Protein AF-A0A3A9ESZ4-F1 (afdb_monomer)

Solvent-accessible surface area (backbone atoms only — not comparable to full-atom values): 6477 Å² total; per-residue (Å²): 136,85,76,96,76,78,97,80,81,89,74,96,62,87,78,72,54,84,36,58,86,70,72,47,89,77,34,73,64,45,58,70,64,48,29,78,79,34,63,66,60,37,45,56,73,73,47,56,85,48,50,45,57,14,82,84,78,60,49,74,30,77,56,96,45,97,81,58,55,52,36,77,72,57,38,54,54,52,52,52,51,53,51,52,52,50,53,50,52,51,52,52,52,53,54,53,58,62,68,67,74,115

Foldseek 3Di:
DDDDDDDDDDDDDPPPQPCVVVVDPDGPCCVPPPCVVPVPVVCCPPCVVQWDQAPPPRDTDRDPDPPDRHHPVVVVVVVVVVVVVVVVVVVVVVVVVVVPPD

Mean predicted aligned error: 15.33 Å

Sequence (102 aa):
MLPHIWTIEPFGEECVCVQSISYSLLCKWFRSAVLPLDKSLETVLLFRDELKRCSVCGQPFRPGSNRAKYCKSCAAKVHRRQKTDSDRKRRLACGQLESKKH

pLDDT: mean 74.02, std 18.47, range [32.69, 97.12]

Structure (mmCIF, N/CA/C/O backbone):
data_AF-A0A3A9ESZ4-F1
#
_entry.id   AF-A0A3A9ESZ4-F1
#
loop_
_atom_site.group_PDB
_atom_site.id
_atom_site.type_symbol
_atom_site.label_atom_id
_atom_site.label_alt_id
_atom_site.label_comp_id
_atom_site.label_asym_id
_atom_site.label_entity_id
_atom_site.label_seq_id
_atom_site.pdbx_PDB_ins_code
_atom_site.Cartn_x
_atom_site.Cartn_y
_atom_site.Cartn_z
_atom_site.occupancy
_atom_site.B_iso_or_equiv
_atom_site.auth_seq_id
_atom_site.auth_comp_id
_atom_site.auth_asym_id
_atom_site.auth_atom_id
_atom_site.pdbx_PDB_model_num
ATOM 1 N N . MET A 1 1 ? -43.007 2.485 36.743 1.00 36.66 1 MET A N 1
ATOM 2 C CA . MET A 1 1 ? -41.742 2.670 37.478 1.00 36.66 1 MET A CA 1
ATOM 3 C C . MET A 1 1 ? -40.816 1.545 37.077 1.00 36.66 1 MET A C 1
ATOM 5 O O . MET A 1 1 ? -41.110 0.412 37.405 1.00 36.66 1 MET A O 1
ATOM 9 N N . LEU A 1 2 ? -39.817 1.935 36.284 1.00 41.22 2 LEU A N 1
ATOM 10 C CA . LEU A 1 2 ? -38.588 1.279 35.829 1.00 41.22 2 LEU A CA 1
ATOM 11 C C . LEU A 1 2 ? -38.576 -0.203 35.395 1.00 41.22 2 LEU A C 1
ATOM 13 O O . LEU A 1 2 ? -39.193 -1.063 36.012 1.00 41.22 2 LEU A O 1
ATOM 17 N N . PRO A 1 3 ? -37.855 -0.492 34.296 1.00 44.50 3 PRO A N 1
ATOM 18 C CA . PRO A 1 3 ? -37.955 -1.727 33.543 1.00 44.50 3 PRO A CA 1
ATOM 19 C C . PRO A 1 3 ? -37.004 -2.788 34.101 1.00 44.50 3 PRO A C 1
ATOM 21 O O . PRO A 1 3 ? -35.957 -2.472 34.661 1.00 44.50 3 PRO A O 1
ATOM 24 N N . HIS A 1 4 ? -37.358 -4.052 33.869 1.00 40.84 4 HIS A N 1
ATOM 25 C CA . HIS A 1 4 ? -36.467 -5.205 33.967 1.00 40.84 4 HIS A CA 1
ATOM 26 C C . HIS A 1 4 ? -35.146 -4.929 33.230 1.00 40.84 4 HIS A C 1
ATOM 28 O O . HIS A 1 4 ? -35.068 -4.991 32.002 1.00 40.84 4 HIS A O 1
ATOM 34 N N . ILE A 1 5 ? -34.112 -4.615 34.006 1.00 44.06 5 ILE A N 1
ATOM 35 C CA . ILE A 1 5 ? -32.726 -4.492 33.581 1.00 44.06 5 ILE A CA 1
ATOM 36 C C . ILE A 1 5 ? -32.014 -5.768 34.037 1.00 44.06 5 ILE A C 1
ATOM 38 O O . ILE A 1 5 ? -31.872 -6.022 35.226 1.00 44.06 5 ILE A O 1
ATOM 42 N N . TRP A 1 6 ? -31.621 -6.559 33.038 1.00 37.66 6 TRP A N 1
ATOM 43 C CA . TRP A 1 6 ? -30.396 -7.358 32.991 1.00 37.66 6 TRP A CA 1
ATOM 44 C C . TRP A 1 6 ? -30.148 -8.384 34.106 1.00 37.66 6 TRP A C 1
ATOM 46 O O . TRP A 1 6 ? -29.426 -8.142 35.066 1.00 37.66 6 TRP A O 1
ATOM 56 N N . THR A 1 7 ? -30.607 -9.615 33.873 1.00 40.31 7 THR A N 1
ATOM 57 C CA . THR A 1 7 ? -29.968 -10.816 34.426 1.00 40.31 7 THR A CA 1
ATOM 58 C C . THR A 1 7 ? -28.694 -11.135 33.641 1.00 40.31 7 THR A C 1
ATOM 60 O O . THR A 1 7 ? -28.742 -11.891 32.671 1.00 40.31 7 THR A O 1
ATOM 63 N N . ILE A 1 8 ? -27.563 -10.570 34.063 1.00 46.06 8 ILE A N 1
ATOM 64 C CA . ILE A 1 8 ? -26.233 -11.166 33.871 1.00 46.06 8 ILE A CA 1
ATOM 65 C C . ILE A 1 8 ? -25.431 -10.885 35.142 1.00 46.06 8 ILE A C 1
ATOM 67 O O . ILE A 1 8 ? -24.891 -9.798 35.277 1.00 46.06 8 ILE A O 1
ATOM 71 N N . GLU A 1 9 ? -25.388 -11.848 36.060 1.00 44.78 9 GLU A N 1
ATOM 72 C CA . GLU A 1 9 ? -24.280 -12.119 36.996 1.00 44.78 9 GLU A CA 1
ATOM 73 C C . GLU A 1 9 ? -24.630 -13.393 37.789 1.00 44.78 9 GLU A C 1
ATOM 75 O O . GLU A 1 9 ? -25.813 -13.645 38.036 1.00 44.78 9 GLU A O 1
ATOM 80 N N . PRO A 1 10 ? -23.657 -14.279 38.066 1.00 50.09 10 PRO A N 1
ATOM 81 C CA . PRO A 1 10 ? -22.535 -13.994 38.969 1.00 50.09 10 PRO A CA 1
ATOM 82 C C . PRO A 1 10 ? -21.188 -14.309 38.283 1.00 50.09 10 PRO A C 1
ATOM 84 O O . PRO A 1 10 ? -21.119 -15.159 37.405 1.00 50.09 10 PRO A O 1
ATOM 87 N N . PHE A 1 11 ? -20.072 -13.633 38.539 1.00 32.69 11 PHE A N 1
ATOM 88 C CA . PHE A 1 11 ? -19.439 -13.389 39.827 1.00 32.69 11 PHE A CA 1
ATOM 89 C C . PHE A 1 11 ? -18.650 -12.075 39.784 1.00 32.69 11 PHE A C 1
ATOM 91 O O . PHE A 1 11 ? -17.873 -11.842 38.859 1.00 32.69 11 PHE A O 1
ATOM 98 N N . GLY A 1 12 ? -18.824 -11.262 40.826 1.00 46.94 12 GLY A N 1
ATOM 99 C CA . GLY A 1 12 ? -18.036 -10.067 41.096 1.00 46.94 12 GLY A CA 1
ATOM 100 C C . GLY A 1 12 ? -16.607 -10.394 41.522 1.00 46.94 12 GLY A C 1
ATOM 101 O O . GLY A 1 12 ? -16.255 -10.262 42.690 1.00 46.94 12 GLY A O 1
ATOM 102 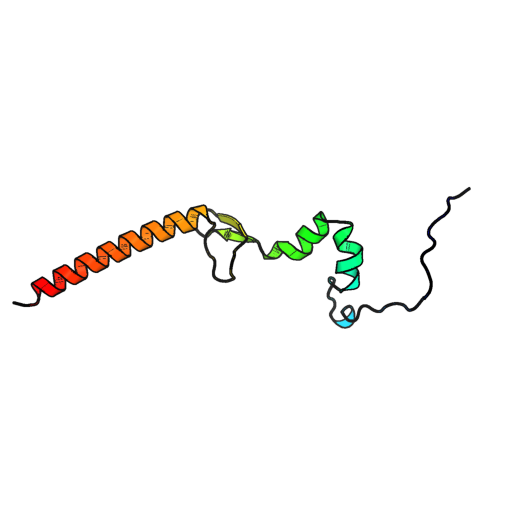N N . GLU A 1 13 ? -15.771 -10.769 40.563 1.00 43.25 13 GLU A N 1
ATOM 103 C CA . GLU A 1 13 ? -14.363 -10.398 40.611 1.00 43.25 13 GLU A CA 1
ATOM 104 C C . GLU A 1 13 ? -14.181 -9.233 39.644 1.00 43.25 13 GLU A C 1
ATOM 106 O O . GLU A 1 13 ? -14.518 -9.345 38.462 1.00 43.25 13 GLU A O 1
ATOM 111 N N . GLU A 1 14 ? -13.648 -8.110 40.135 1.00 42.16 14 GLU A N 1
ATOM 112 C CA . GLU A 1 14 ? -13.068 -7.098 39.260 1.00 42.16 14 GLU A CA 1
ATOM 113 C C . GLU A 1 14 ? -12.019 -7.812 38.409 1.00 42.16 14 GLU A C 1
ATOM 115 O O . GLU A 1 14 ? -10.900 -8.071 38.851 1.00 42.16 14 GLU A O 1
ATOM 120 N N . CYS A 1 15 ? -12.399 -8.203 37.194 1.00 51.38 15 CYS A N 1
ATOM 121 C CA . CYS A 1 15 ? -11.482 -8.785 36.238 1.00 51.38 15 CYS A CA 1
ATOM 122 C C . CYS A 1 15 ? -10.517 -7.671 35.845 1.00 51.38 15 CYS A C 1
ATOM 124 O O . CYS A 1 15 ? -10.730 -6.957 34.861 1.00 51.38 15 CYS A O 1
ATOM 126 N N . VAL A 1 16 ? -9.457 -7.499 36.638 1.00 53.84 16 VAL A N 1
ATOM 127 C CA . VAL A 1 16 ? -8.352 -6.616 36.312 1.00 53.84 16 VAL A CA 1
ATOM 128 C C . VAL A 1 16 ? -7.794 -7.150 35.011 1.00 53.84 16 VAL A C 1
ATOM 130 O O . VAL A 1 16 ? -7.193 -8.222 34.932 1.00 53.84 16 VAL A O 1
ATOM 133 N N . CYS A 1 17 ? -8.067 -6.404 33.949 1.00 57.91 17 CYS A N 1
ATOM 134 C CA . CYS A 1 17 ? -7.486 -6.632 32.651 1.00 57.91 17 CYS A CA 1
ATOM 135 C C . CYS A 1 17 ? -5.974 -6.824 32.846 1.00 57.91 17 CYS A C 1
ATOM 137 O O . CYS A 1 17 ? -5.295 -5.891 33.242 1.00 57.91 17 CYS A O 1
ATOM 139 N N . VAL A 1 18 ? -5.421 -8.005 32.555 1.00 59.66 18 VAL A N 1
ATOM 140 C CA . VAL A 1 18 ? -3.970 -8.266 32.696 1.00 59.66 18 VAL A CA 1
ATOM 141 C C . VAL A 1 18 ? -3.123 -7.261 31.888 1.00 59.66 18 VAL A C 1
ATOM 143 O O . VAL A 1 18 ? -1.947 -7.058 32.165 1.00 59.66 18 VAL A O 1
ATOM 146 N N . GLN A 1 19 ? -3.726 -6.581 30.906 1.00 55.97 19 GLN A N 1
ATOM 147 C CA . GLN A 1 19 ? -3.099 -5.512 30.126 1.00 55.97 19 GLN A CA 1
ATOM 148 C C . GLN A 1 19 ? -3.316 -4.086 30.677 1.00 55.97 19 GLN A C 1
ATOM 150 O O . GLN A 1 19 ? -2.780 -3.142 30.093 1.00 55.97 19 GLN A O 1
ATOM 155 N N . SER A 1 20 ? -4.052 -3.902 31.782 1.00 55.16 20 SER A N 1
ATOM 156 C CA . SER A 1 20 ? -4.195 -2.608 32.475 1.00 55.16 20 SER A CA 1
ATOM 157 C C . SER A 1 20 ? -2.853 -2.139 33.034 1.00 55.16 20 SER A C 1
ATOM 159 O O . SER A 1 20 ? -2.527 -0.961 32.949 1.00 55.16 20 SER A O 1
ATOM 161 N N . ILE A 1 21 ? -2.021 -3.087 33.473 1.00 58.12 21 ILE A N 1
ATOM 162 C CA . ILE A 1 21 ? -0.633 -2.874 33.906 1.00 58.12 21 ILE A CA 1
ATOM 163 C C . ILE A 1 21 ? 0.237 -2.333 32.759 1.00 58.12 21 ILE A C 1
ATOM 165 O O . ILE A 1 21 ? 1.215 -1.627 32.979 1.00 58.12 21 ILE A O 1
ATOM 169 N N . SER A 1 22 ? -0.119 -2.667 31.516 1.00 62.41 22 SER A N 1
ATOM 170 C CA . SER A 1 22 ? 0.592 -2.249 30.305 1.00 62.41 22 SER A CA 1
ATOM 171 C C . SER A 1 22 ? 0.047 -0.952 29.698 1.00 62.41 22 SER A C 1
ATOM 173 O O . SER A 1 22 ? 0.539 -0.544 28.649 1.00 62.41 22 SER A O 1
ATOM 175 N N . TYR A 1 23 ? -0.988 -0.339 30.293 1.00 57.88 23 TYR A N 1
ATOM 176 C CA . TYR A 1 23 ? -1.738 0.787 29.713 1.00 57.88 23 TYR A CA 1
ATOM 177 C C . TYR A 1 23 ? -2.269 0.512 28.289 1.00 57.88 23 TYR A C 1
ATOM 179 O O . TYR A 1 23 ? -2.490 1.431 27.500 1.00 57.88 23 TYR A O 1
ATOM 187 N N . SER A 1 24 ? -2.491 -0.760 27.937 1.00 62.66 24 SER A N 1
ATOM 188 C CA . SER A 1 24 ? -3.027 -1.132 26.626 1.00 62.66 24 SER A CA 1
ATOM 189 C C . SER A 1 24 ? -4.552 -1.142 26.674 1.00 62.66 24 SER A C 1
ATOM 191 O O . SER A 1 24 ? -5.163 -1.949 27.374 1.00 62.66 24 SER A O 1
ATOM 193 N N . LEU A 1 25 ? -5.170 -0.273 25.873 1.00 63.72 25 LEU A N 1
ATOM 194 C CA . LEU A 1 25 ? -6.626 -0.151 25.731 1.00 63.72 25 LEU A CA 1
ATOM 195 C C . LEU A 1 25 ? -7.280 -1.364 25.029 1.00 63.72 25 LEU A C 1
ATOM 197 O O . LEU A 1 25 ? -8.497 -1.413 24.896 1.00 63.72 25 LEU A O 1
ATOM 201 N N . LEU A 1 26 ? -6.496 -2.344 24.557 1.00 66.88 26 LEU A N 1
ATOM 202 C CA . LEU A 1 26 ? -6.942 -3.418 23.658 1.00 66.88 26 LEU A CA 1
ATOM 203 C C . LEU A 1 26 ? -6.877 -4.819 24.281 1.00 66.88 26 LEU A C 1
ATOM 205 O O . LEU A 1 26 ? -6.352 -5.760 23.676 1.00 66.88 26 LEU A O 1
ATOM 209 N N . CYS A 1 27 ? -7.437 -4.975 25.476 1.00 71.25 27 CYS A N 1
ATOM 210 C CA . CYS A 1 27 ? -7.471 -6.267 26.149 1.00 71.25 27 CYS A CA 1
ATOM 211 C C . CYS A 1 27 ? -8.427 -7.274 25.500 1.00 71.25 27 CYS A C 1
ATOM 213 O O . CYS A 1 27 ? -9.292 -6.914 24.701 1.00 71.25 27 CYS A O 1
ATOM 215 N N . LYS A 1 28 ? -8.287 -8.559 25.862 1.00 71.50 28 LYS A N 1
ATOM 216 C CA . LYS A 1 28 ? -9.130 -9.644 25.326 1.00 71.50 28 LYS A CA 1
ATOM 217 C C . LYS A 1 28 ? -10.623 -9.368 25.528 1.00 71.50 28 LYS A C 1
ATOM 219 O O . LYS A 1 28 ? -11.390 -9.543 24.590 1.00 71.50 28 LYS A O 1
ATOM 224 N N . TRP A 1 29 ? -11.018 -8.895 26.712 1.00 78.81 29 TRP A N 1
ATOM 225 C CA . TRP A 1 29 ? -12.410 -8.537 26.988 1.00 78.81 29 TRP A CA 1
ATOM 226 C C . TRP A 1 29 ? -12.883 -7.381 26.100 1.00 78.81 29 TRP A C 1
ATOM 228 O O . TRP A 1 29 ? -13.908 -7.509 25.442 1.00 78.81 29 TRP A O 1
ATOM 238 N N . PHE A 1 30 ? -12.100 -6.304 25.981 1.00 77.00 30 PHE A N 1
ATOM 239 C CA . PHE A 1 30 ? -12.442 -5.163 25.126 1.00 77.00 30 PHE A CA 1
ATOM 240 C C . PHE A 1 30 ? -12.628 -5.592 23.661 1.00 77.00 30 PHE A C 1
ATOM 242 O O . PHE A 1 30 ? -13.593 -5.204 23.005 1.00 77.00 30 PHE A O 1
ATOM 249 N N . ARG A 1 31 ? -11.754 -6.478 23.165 1.00 74.62 31 ARG A N 1
ATOM 250 C CA . ARG A 1 31 ? -11.850 -7.051 21.816 1.00 74.62 31 ARG A CA 1
ATOM 251 C C . ARG A 1 31 ? -13.093 -7.914 21.594 1.00 74.62 31 ARG A C 1
ATOM 253 O O . ARG A 1 31 ? -13.638 -7.870 20.501 1.00 74.62 31 ARG A O 1
ATOM 260 N N . SER A 1 32 ? -13.515 -8.699 22.584 1.00 77.56 32 SER A N 1
ATOM 261 C CA . SER A 1 32 ? -14.626 -9.651 22.425 1.00 77.56 32 SER A CA 1
ATOM 262 C C . SER A 1 32 ? -15.992 -9.092 22.827 1.00 77.56 32 SER A C 1
ATOM 264 O O . SER A 1 32 ? -17.001 -9.574 22.328 1.00 77.56 32 SER A O 1
ATOM 266 N N . ALA A 1 33 ? -16.040 -8.106 23.725 1.00 79.81 33 ALA A N 1
ATOM 267 C CA . ALA A 1 33 ? -17.282 -7.552 24.261 1.00 79.81 33 ALA A CA 1
ATOM 268 C C . ALA A 1 33 ? -17.616 -6.172 23.679 1.00 79.81 33 ALA A C 1
ATOM 270 O O . ALA A 1 33 ? -18.782 -5.898 23.422 1.00 79.81 33 ALA A O 1
ATOM 271 N N . VAL A 1 34 ? -16.614 -5.312 23.448 1.00 76.88 34 VAL A N 1
ATOM 272 C CA . VAL A 1 34 ? -16.839 -3.908 23.054 1.00 76.88 34 VAL A CA 1
ATOM 273 C C . VAL A 1 34 ? -16.732 -3.717 21.543 1.00 76.88 34 VAL A C 1
ATOM 275 O O . VAL A 1 34 ? -17.634 -3.150 20.934 1.00 76.88 34 VAL A O 1
ATOM 278 N N . LEU A 1 35 ? -15.667 -4.220 20.909 1.00 74.75 35 LEU A N 1
ATOM 279 C CA . LEU A 1 35 ? -15.466 -4.036 19.463 1.00 74.75 35 LEU A CA 1
ATOM 280 C C . LEU A 1 35 ? -16.597 -4.612 18.585 1.00 74.75 35 LEU A C 1
ATOM 282 O O . LEU A 1 35 ? -16.968 -3.945 17.622 1.00 74.75 35 LEU A O 1
ATOM 286 N N . PRO A 1 36 ? -17.224 -5.765 18.905 1.00 79.31 36 PRO A N 1
ATOM 287 C CA . PRO A 1 36 ? -18.338 -6.272 18.102 1.00 79.31 36 PRO A CA 1
ATOM 288 C C . PRO A 1 36 ? -19.597 -5.395 18.161 1.00 79.31 36 PRO A C 1
ATOM 290 O O . PRO A 1 36 ? -20.417 -5.454 17.244 1.00 79.31 36 PRO A O 1
ATOM 293 N N . LEU A 1 37 ? -19.753 -4.591 19.221 1.00 82.56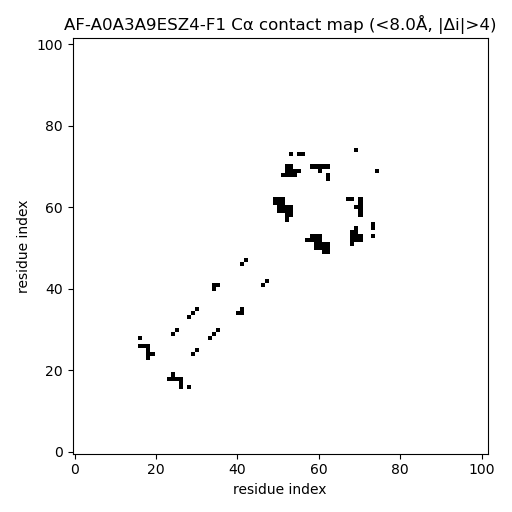 37 LEU A N 1
ATOM 294 C CA . LEU A 1 37 ? -20.867 -3.652 19.376 1.00 82.56 37 LEU A CA 1
ATOM 295 C C . LEU A 1 37 ? -20.650 -2.369 18.563 1.00 82.56 37 LEU A C 1
ATOM 297 O O . LEU A 1 37 ? -21.623 -1.743 18.149 1.00 82.56 37 LEU A O 1
ATOM 301 N N . ASP A 1 38 ? -19.395 -2.002 18.287 1.00 77.56 38 ASP A N 1
ATOM 302 C CA . ASP A 1 38 ? -19.041 -0.812 17.516 1.00 77.56 38 ASP A CA 1
ATOM 303 C C . ASP A 1 38 ? -17.955 -1.113 16.469 1.00 77.56 38 ASP A C 1
ATOM 305 O O . ASP A 1 38 ? -16.748 -0.961 16.684 1.00 77.56 38 ASP A O 1
ATOM 309 N N . LYS A 1 39 ? -18.416 -1.483 15.269 1.00 71.12 39 LYS A N 1
ATOM 310 C CA . LYS A 1 39 ? -17.559 -1.741 14.100 1.00 71.12 39 LYS A CA 1
ATOM 311 C C . LYS A 1 39 ? -16.768 -0.510 13.648 1.00 71.12 39 LYS A C 1
ATOM 313 O O . LYS A 1 39 ? -15.716 -0.655 13.020 1.00 71.12 39 LYS A O 1
ATOM 318 N N . SER A 1 40 ? -17.264 0.700 13.916 1.00 73.69 40 SER A N 1
ATOM 319 C CA . SER A 1 40 ? -16.553 1.939 13.582 1.00 73.69 40 SER A CA 1
ATOM 320 C C . SER A 1 40 ? -15.336 2.090 14.490 1.00 73.69 40 SER A C 1
ATOM 322 O O . SER A 1 40 ? -14.217 2.289 14.010 1.00 73.69 40 SER A O 1
ATOM 324 N N . LEU A 1 41 ? -15.534 1.885 15.793 1.00 72.94 41 LEU A N 1
ATOM 325 C CA . LEU A 1 41 ? -14.473 1.897 16.793 1.00 72.94 41 LEU A CA 1
ATOM 326 C C . LEU A 1 41 ? -13.441 0.788 16.544 1.00 72.94 41 LEU A C 1
ATOM 328 O O . LEU A 1 41 ? -12.238 1.047 16.598 1.00 72.94 41 LEU A O 1
ATOM 332 N N . GLU A 1 42 ? -13.889 -0.417 16.186 1.00 70.12 42 GLU A N 1
ATOM 333 C CA . GLU A 1 42 ? -13.014 -1.516 15.762 1.00 70.12 42 GLU A CA 1
ATOM 334 C C . GLU A 1 42 ? -12.154 -1.117 14.558 1.00 70.12 42 GLU A C 1
ATOM 336 O O . GLU A 1 42 ? -10.935 -1.304 14.564 1.00 70.12 42 GLU A O 1
ATOM 341 N N . THR A 1 43 ? -12.773 -0.497 13.549 1.00 67.06 43 THR A N 1
ATOM 342 C CA . THR A 1 43 ? -12.077 -0.046 12.340 1.00 67.06 43 THR A CA 1
ATOM 343 C C . THR A 1 43 ? -10.982 0.973 12.673 1.00 67.06 43 THR A C 1
ATOM 345 O O . THR A 1 43 ? -9.849 0.869 12.198 1.00 67.06 43 THR A O 1
ATOM 348 N N . VAL A 1 44 ? -11.305 1.945 13.527 1.00 72.19 44 VAL A N 1
ATOM 349 C CA . VAL A 1 44 ? -10.388 3.018 13.927 1.00 72.19 44 VAL A CA 1
ATOM 350 C C . VAL A 1 44 ? -9.252 2.503 14.804 1.00 72.19 44 VAL A C 1
ATOM 352 O O . VAL A 1 44 ? -8.127 2.962 14.638 1.00 72.19 44 VAL A O 1
ATOM 355 N N . LEU A 1 45 ? -9.509 1.574 15.724 1.00 71.75 45 LEU A N 1
ATOM 356 C CA . LEU A 1 45 ? -8.488 1.089 16.655 1.00 71.75 45 LEU A CA 1
ATOM 357 C C . LEU A 1 45 ? -7.590 0.006 16.055 1.00 71.75 45 LEU A C 1
ATOM 359 O O . LEU A 1 45 ? -6.406 -0.040 16.377 1.00 71.75 45 LEU A O 1
ATOM 363 N N . LEU A 1 46 ? -8.129 -0.865 15.198 1.00 68.94 46 LEU A N 1
ATOM 364 C CA . LEU A 1 46 ? -7.377 -2.001 14.658 1.00 68.94 46 LEU A CA 1
ATOM 365 C C . LEU A 1 46 ? -6.755 -1.727 13.290 1.00 68.94 46 LEU A C 1
ATOM 367 O O . LEU A 1 46 ? -5.713 -2.297 12.980 1.00 68.94 46 LEU A O 1
ATOM 371 N N . PHE A 1 47 ? -7.363 -0.864 12.473 1.00 67.12 47 PHE A N 1
ATOM 372 C CA . PHE A 1 47 ? -6.979 -0.718 11.065 1.00 67.12 47 PHE A CA 1
ATOM 373 C C . PHE A 1 47 ? -6.464 0.683 10.700 1.00 67.12 47 PHE A C 1
ATOM 375 O O . PHE A 1 47 ? -6.089 0.898 9.545 1.00 67.12 47 PHE A O 1
ATOM 382 N N . ARG A 1 48 ? -6.383 1.631 11.652 1.00 61.31 48 ARG A N 1
ATOM 383 C CA . ARG A 1 48 ? -5.813 2.977 11.410 1.00 61.31 48 ARG A CA 1
ATOM 384 C C . ARG A 1 48 ? -4.383 2.928 10.877 1.00 61.31 48 ARG A C 1
ATOM 386 O O . ARG A 1 48 ? -4.068 3.639 9.925 1.00 61.31 48 ARG A O 1
ATOM 393 N N . ASP A 1 49 ? -3.547 2.074 11.460 1.00 61.28 49 ASP A N 1
ATOM 394 C CA . ASP A 1 49 ? -2.120 1.979 11.122 1.00 61.28 49 ASP A CA 1
ATOM 395 C C . ASP A 1 49 ? -1.847 1.118 9.883 1.00 61.28 49 ASP A C 1
ATOM 397 O O . ASP A 1 49 ? -0.736 1.093 9.348 1.00 61.28 49 ASP A O 1
ATOM 401 N N . GLU A 1 50 ? -2.871 0.439 9.367 1.00 66.56 50 GLU A N 1
ATOM 402 C CA . GLU A 1 50 ? -2.746 -0.375 8.165 1.00 66.56 50 GLU A CA 1
ATOM 403 C C . GLU A 1 50 ? -2.875 0.442 6.876 1.00 66.56 50 GLU A C 1
ATOM 405 O O . GLU A 1 50 ? -2.830 -0.130 5.794 1.00 66.56 50 GLU A O 1
ATOM 410 N N . LEU A 1 51 ? -3.032 1.767 6.921 1.00 78.62 51 LEU A N 1
ATOM 411 C CA . LEU A 1 51 ? -3.124 2.578 5.706 1.00 78.62 51 LEU A CA 1
ATOM 412 C C . LEU A 1 51 ? -1.810 3.307 5.428 1.00 78.62 51 LEU A C 1
ATOM 414 O O . LEU A 1 51 ? -1.477 4.320 6.038 1.00 78.62 51 LEU A O 1
ATOM 418 N N . LYS A 1 52 ? -1.071 2.820 4.428 1.00 86.12 52 LYS A N 1
ATOM 419 C CA . LYS A 1 52 ? 0.106 3.517 3.894 1.00 86.12 52 LYS A CA 1
ATOM 420 C C . LYS A 1 52 ? -0.305 4.483 2.799 1.00 86.12 52 LYS A C 1
ATOM 422 O O . LYS A 1 52 ? -1.259 4.236 2.069 1.00 86.12 52 LYS A O 1
ATOM 427 N N . ARG A 1 53 ? 0.453 5.563 2.620 1.00 91.00 53 ARG A N 1
ATOM 428 C CA . ARG A 1 53 ? 0.286 6.455 1.464 1.00 91.00 53 ARG A CA 1
ATOM 429 C C . ARG A 1 53 ? 1.098 5.949 0.285 1.00 91.00 53 ARG A C 1
ATOM 431 O O . ARG A 1 53 ? 2.266 5.590 0.425 1.00 91.00 53 ARG A O 1
ATOM 438 N N . CYS A 1 54 ? 0.485 5.920 -0.892 1.00 93.69 54 CYS A N 1
ATOM 439 C CA . CYS A 1 54 ? 1.189 5.550 -2.110 1.00 93.69 54 CYS A CA 1
ATOM 440 C C . CYS A 1 54 ? 2.232 6.614 -2.471 1.00 93.69 54 CYS A C 1
ATOM 442 O O . CYS A 1 54 ? 1.881 7.774 -2.651 1.00 93.69 54 CYS A O 1
ATOM 444 N N . SER A 1 55 ? 3.486 6.218 -2.703 1.00 94.31 55 SER A N 1
ATOM 445 C CA . SER A 1 55 ? 4.550 7.164 -3.088 1.00 94.31 55 SER A CA 1
ATOM 446 C C . SER A 1 55 ? 4.375 7.806 -4.474 1.00 94.31 55 SER A C 1
ATOM 448 O O . SER A 1 55 ? 5.157 8.673 -4.836 1.00 94.31 55 SER A O 1
ATOM 450 N N . VAL A 1 56 ? 3.398 7.362 -5.275 1.00 94.75 56 VAL A N 1
ATOM 451 C CA . VAL A 1 56 ? 3.140 7.891 -6.628 1.00 94.75 56 VAL A CA 1
ATOM 452 C C . VAL A 1 56 ? 1.952 8.849 -6.639 1.00 94.75 56 VAL A C 1
ATOM 454 O O . VAL A 1 56 ? 2.045 9.911 -7.236 1.00 94.75 56 VAL A O 1
ATOM 457 N N . CYS A 1 57 ? 0.831 8.476 -6.016 1.00 94.44 57 CYS A N 1
ATOM 458 C CA . CYS A 1 57 ? -0.401 9.275 -6.046 1.00 94.44 57 CYS A CA 1
ATOM 459 C C . CYS A 1 57 ? -0.822 9.841 -4.683 1.00 94.44 57 CYS A C 1
ATOM 461 O O . CYS A 1 57 ? -1.845 10.510 -4.603 1.00 94.44 57 CYS A O 1
ATOM 463 N N . GLY A 1 58 ? -0.106 9.528 -3.600 1.00 90.81 58 GLY A N 1
ATOM 464 C CA . GLY A 1 58 ? -0.414 9.987 -2.241 1.00 90.81 58 GLY A CA 1
ATOM 465 C C . GLY A 1 58 ? -1.631 9.326 -1.585 1.00 90.81 58 GLY A C 1
ATOM 466 O O . GLY A 1 58 ? -1.799 9.449 -0.374 1.00 90.81 58 GLY A O 1
ATOM 467 N N . GLN A 1 59 ? -2.448 8.589 -2.345 1.00 88.06 59 GLN A N 1
ATOM 468 C CA . GLN A 1 59 ? -3.672 7.971 -1.837 1.00 88.06 59 GLN A CA 1
ATOM 469 C C . GLN A 1 59 ? -3.374 6.932 -0.745 1.00 88.06 59 GLN A C 1
ATOM 471 O O . GLN A 1 59 ? -2.430 6.140 -0.907 1.00 88.06 59 GLN A O 1
ATOM 476 N N . PRO A 1 60 ? -4.163 6.910 0.347 1.00 88.56 60 PRO A N 1
ATOM 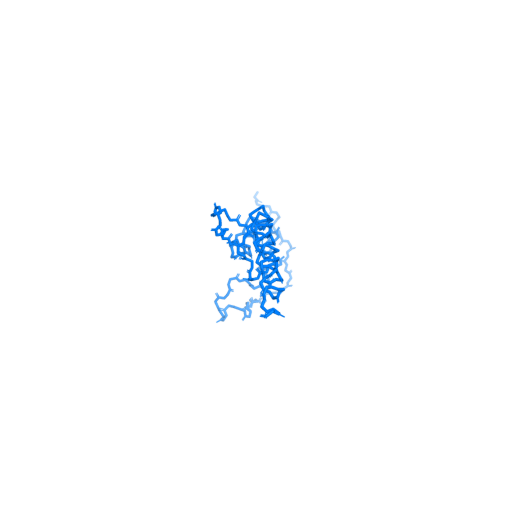477 C CA . PRO A 1 60 ? -4.075 5.862 1.349 1.00 88.56 60 PRO A CA 1
ATOM 478 C C . PRO A 1 60 ? -4.485 4.521 0.732 1.00 88.56 60 PRO A C 1
ATOM 480 O O . PRO A 1 60 ? -5.446 4.428 -0.030 1.00 88.56 60 PRO A O 1
ATOM 483 N N . PHE A 1 61 ? -3.737 3.467 1.035 1.00 87.50 61 PHE A N 1
ATOM 484 C CA . PHE A 1 61 ? -4.031 2.112 0.591 1.00 87.50 61 PHE A CA 1
ATOM 485 C C . PHE A 1 61 ? -3.630 1.106 1.666 1.00 87.50 61 PHE A C 1
ATOM 487 O O . PHE A 1 61 ? -2.664 1.320 2.400 1.00 87.50 61 PHE A O 1
ATOM 494 N N . ARG A 1 62 ? -4.342 -0.023 1.711 1.00 86.00 62 ARG A N 1
ATOM 495 C CA . ARG A 1 62 ? -3.987 -1.150 2.574 1.00 86.00 62 ARG A CA 1
ATOM 496 C C . ARG A 1 62 ? -2.819 -1.926 1.949 1.00 86.00 62 ARG A C 1
ATOM 498 O O . ARG A 1 62 ? -2.989 -2.491 0.860 1.00 86.00 62 ARG A O 1
ATOM 505 N N . PRO A 1 63 ? -1.624 -1.937 2.560 1.00 84.44 63 PRO A N 1
ATOM 506 C CA . PRO A 1 63 ? -0.499 -2.700 2.071 1.00 84.44 63 PRO A CA 1
ATOM 507 C C . PRO A 1 63 ? -0.716 -4.182 2.389 1.00 84.44 63 PRO A C 1
ATOM 509 O O . PRO A 1 63 ? -1.077 -4.542 3.501 1.00 84.44 63 PRO A O 1
ATOM 512 N N . GLY A 1 64 ? -0.442 -5.063 1.425 1.00 82.69 64 GLY A N 1
ATOM 513 C CA . GLY A 1 64 ? -0.398 -6.508 1.691 1.00 82.69 64 GLY A CA 1
ATOM 514 C C . GLY A 1 64 ? 0.861 -6.949 2.449 1.00 82.69 64 GLY A C 1
ATOM 515 O O . GLY A 1 64 ? 0.949 -8.087 2.888 1.00 82.69 64 GLY A O 1
ATOM 516 N N . SER A 1 65 ? 1.863 -6.071 2.575 1.00 82.44 65 SER A N 1
ATOM 517 C CA . SER A 1 65 ? 3.104 -6.341 3.305 1.00 82.44 65 SER A CA 1
ATOM 518 C C . SER A 1 65 ? 3.753 -5.057 3.820 1.00 82.44 65 SER A C 1
ATOM 520 O O . SER A 1 65 ? 3.603 -3.979 3.237 1.00 82.44 65 SER A O 1
ATOM 522 N N . ASN A 1 66 ? 4.588 -5.173 4.855 1.00 83.38 66 ASN A N 1
ATOM 523 C CA . ASN A 1 66 ? 5.340 -4.034 5.387 1.00 83.38 66 ASN A CA 1
ATOM 524 C C . ASN A 1 66 ? 6.286 -3.381 4.358 1.00 83.38 66 ASN A C 1
ATOM 526 O O . ASN A 1 66 ? 6.624 -2.210 4.508 1.00 83.38 66 ASN A O 1
ATOM 530 N N . ARG A 1 67 ? 6.657 -4.075 3.274 1.00 85.81 67 ARG A N 1
ATOM 531 C CA . ARG A 1 67 ? 7.509 -3.529 2.202 1.00 85.81 67 ARG A CA 1
ATOM 532 C C . ARG A 1 67 ? 6.735 -2.817 1.087 1.00 85.81 67 ARG A C 1
ATOM 534 O O . ARG A 1 67 ? 7.364 -2.208 0.223 1.00 85.81 67 ARG A O 1
ATOM 541 N N . ALA A 1 68 ? 5.403 -2.889 1.064 1.00 89.62 68 ALA A N 1
ATOM 542 C CA . ALA A 1 68 ? 4.610 -2.287 -0.003 1.00 89.62 68 ALA A CA 1
ATOM 543 C C . ALA A 1 68 ? 4.701 -0.748 0.014 1.00 89.62 68 ALA A C 1
ATOM 545 O O . ALA A 1 68 ? 4.457 -0.114 1.040 1.00 89.62 68 ALA A O 1
ATOM 546 N N . LYS A 1 69 ? 5.032 -0.162 -1.147 1.00 91.75 69 LYS A N 1
ATOM 547 C CA . LYS A 1 69 ? 5.202 1.294 -1.355 1.00 91.75 69 LYS A CA 1
ATOM 548 C C . LYS A 1 69 ? 4.103 1.929 -2.218 1.00 91.75 69 LYS A C 1
ATOM 550 O O . LYS A 1 69 ? 3.903 3.143 -2.202 1.00 91.75 69 LYS A O 1
ATOM 555 N N . TYR A 1 70 ? 3.403 1.120 -3.011 1.00 94.88 70 TYR A N 1
ATOM 556 C CA . TYR A 1 70 ? 2.474 1.595 -4.033 1.00 94.88 70 TYR A CA 1
ATOM 557 C C . TYR A 1 70 ? 1.088 0.983 -3.851 1.00 94.88 70 TYR A C 1
ATOM 559 O O . TYR A 1 70 ? 0.974 -0.201 -3.536 1.00 94.88 70 TYR A O 1
ATOM 567 N N . CYS A 1 71 ? 0.042 1.766 -4.129 1.00 93.25 71 CYS A N 1
ATOM 568 C CA . CYS A 1 71 ? -1.305 1.225 -4.279 1.00 93.25 71 CYS A CA 1
ATOM 569 C C . CYS A 1 71 ? -1.377 0.312 -5.515 1.00 93.25 71 CYS A C 1
ATOM 571 O O . CYS A 1 71 ? -0.535 0.404 -6.411 1.00 93.25 71 CYS A O 1
ATOM 573 N N . LYS A 1 72 ? -2.393 -0.555 -5.595 1.00 90.94 72 LYS A N 1
ATOM 574 C CA . LYS A 1 72 ? -2.504 -1.589 -6.645 1.00 90.94 72 LYS A CA 1
ATOM 575 C C . LYS A 1 72 ? -2.374 -1.029 -8.071 1.00 90.94 72 LYS A C 1
ATOM 577 O O . LYS A 1 72 ? -1.665 -1.598 -8.899 1.00 90.94 72 LYS A O 1
ATOM 582 N N . SER A 1 73 ? -3.005 0.112 -8.349 1.00 93.31 73 SER A N 1
ATOM 583 C CA . SER A 1 73 ? -2.973 0.747 -9.672 1.00 93.31 73 SER A CA 1
ATOM 584 C C . SER A 1 73 ? -1.592 1.321 -10.014 1.00 93.31 73 SER A C 1
ATOM 586 O O . SER A 1 73 ? -1.087 1.111 -11.121 1.00 93.31 73 SER A O 1
ATOM 588 N N . CYS A 1 74 ? -0.945 2.008 -9.069 1.00 95.44 74 CYS A N 1
ATOM 589 C CA . CYS A 1 74 ? 0.401 2.551 -9.249 1.00 95.44 74 CYS A CA 1
ATOM 590 C C . CYS A 1 74 ? 1.467 1.450 -9.292 1.00 95.44 74 CYS A C 1
ATOM 592 O O . CYS A 1 74 ? 2.381 1.543 -10.109 1.00 95.44 74 CYS A O 1
ATOM 594 N N . ALA A 1 75 ? 1.323 0.389 -8.494 1.00 94.75 75 ALA A N 1
ATOM 595 C CA . ALA A 1 75 ? 2.212 -0.770 -8.503 1.00 94.75 75 ALA A CA 1
ATOM 596 C C . ALA A 1 75 ? 2.288 -1.383 -9.905 1.00 94.75 75 ALA A C 1
ATOM 598 O O . ALA A 1 75 ? 3.377 -1.527 -10.453 1.00 94.75 75 ALA A O 1
ATOM 599 N N . ALA A 1 76 ? 1.141 -1.632 -10.546 1.00 94.69 76 ALA A N 1
ATOM 600 C CA . ALA A 1 76 ? 1.103 -2.182 -11.899 1.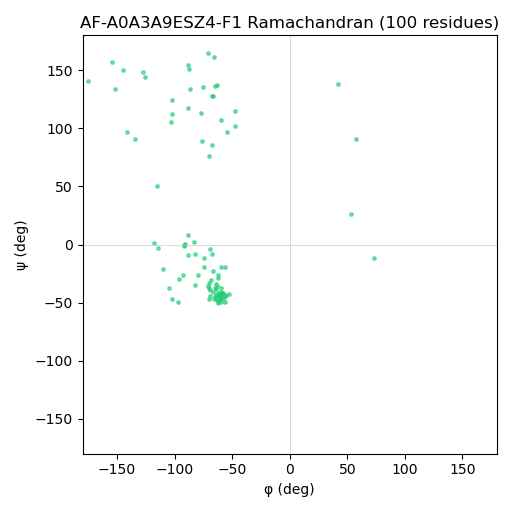00 94.69 76 ALA A CA 1
ATOM 601 C C . ALA A 1 76 ? 1.820 -1.282 -12.925 1.00 94.69 76 ALA A C 1
ATOM 603 O O . ALA A 1 76 ? 2.559 -1.774 -13.778 1.00 94.69 76 ALA A O 1
ATOM 604 N N . LYS A 1 77 ? 1.646 0.04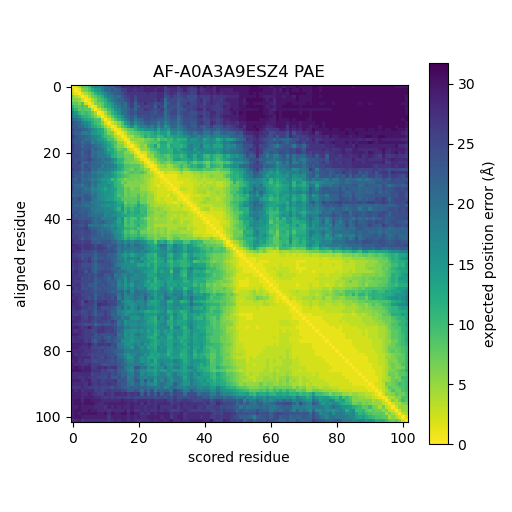4 -12.835 1.00 95.69 77 LYS A N 1
ATOM 605 C CA . LYS A 1 77 ? 2.322 1.008 -13.723 1.00 95.69 77 LYS A CA 1
ATOM 606 C C . LYS A 1 77 ? 3.839 1.010 -13.510 1.00 95.69 77 LYS A C 1
ATOM 608 O O . LYS A 1 77 ? 4.586 0.96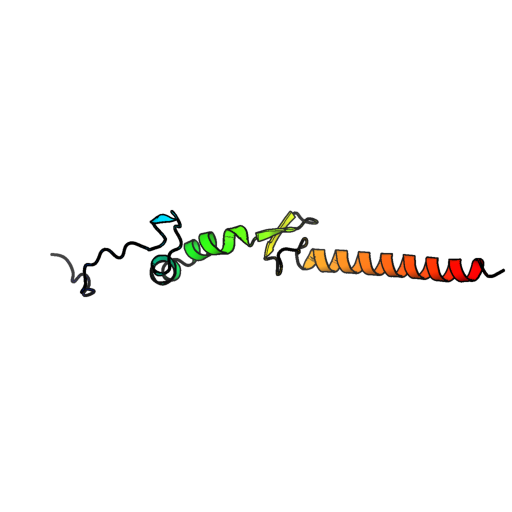4 -14.485 1.00 95.69 77 LYS A O 1
ATOM 613 N N . VAL A 1 78 ? 4.286 1.050 -12.254 1.00 95.81 78 VAL A N 1
ATOM 614 C CA . VAL A 1 78 ? 5.713 1.052 -11.896 1.00 95.81 78 VAL A CA 1
ATOM 615 C C . VAL A 1 78 ? 6.374 -0.263 -12.303 1.00 95.81 78 VAL A C 1
ATOM 617 O O . VAL A 1 78 ? 7.423 -0.232 -12.938 1.00 95.81 78 VAL A O 1
ATOM 620 N N . HIS A 1 79 ? 5.735 -1.402 -12.033 1.00 95.44 79 HIS A N 1
ATOM 621 C CA . HIS A 1 79 ? 6.250 -2.719 -12.410 1.00 95.44 79 HIS A CA 1
ATOM 622 C C . HIS A 1 79 ? 6.418 -2.848 -13.927 1.00 95.44 79 HIS A C 1
ATOM 624 O O . HIS A 1 79 ? 7.451 -3.328 -14.389 1.00 95.44 79 HIS A O 1
ATOM 630 N N . ARG A 1 80 ? 5.444 -2.371 -14.718 1.00 96.56 80 ARG A N 1
ATOM 631 C CA . ARG A 1 80 ? 5.572 -2.354 -16.183 1.00 96.56 80 ARG A CA 1
ATOM 632 C C . ARG A 1 80 ? 6.768 -1.522 -16.641 1.00 96.56 80 ARG A C 1
ATOM 634 O O . ARG A 1 80 ? 7.551 -2.005 -17.448 1.00 96.56 80 ARG A O 1
ATOM 641 N N . ARG A 1 81 ? 6.940 -0.310 -16.101 1.00 96.38 81 ARG A N 1
ATOM 642 C CA . ARG A 1 81 ? 8.083 0.563 -16.432 1.00 96.38 81 ARG A CA 1
ATOM 643 C C . ARG A 1 81 ? 9.418 -0.097 -16.086 1.00 96.38 81 ARG A C 1
ATOM 645 O O . ARG A 1 81 ? 10.281 -0.200 -16.947 1.00 96.38 81 ARG A O 1
ATOM 652 N N . GLN A 1 82 ? 9.546 -0.623 -14.868 1.00 96.25 82 GLN A N 1
ATOM 653 C CA . GLN A 1 82 ? 10.756 -1.314 -14.413 1.00 96.25 82 GLN A CA 1
ATOM 654 C C . GLN A 1 82 ? 11.098 -2.520 -15.289 1.00 96.25 82 GLN A C 1
ATOM 656 O O . GLN A 1 82 ? 12.263 -2.713 -15.632 1.00 96.25 82 GLN A O 1
ATOM 661 N N . LYS A 1 83 ? 10.092 -3.311 -15.685 1.00 97.12 83 LYS A N 1
ATOM 662 C CA . LYS A 1 83 ? 10.289 -4.442 -16.594 1.00 97.12 83 LYS A CA 1
ATOM 663 C C . LYS A 1 83 ? 10.798 -3.978 -17.958 1.00 97.12 83 LYS A C 1
ATOM 665 O O . LYS A 1 83 ? 11.800 -4.505 -18.429 1.00 97.12 83 LYS A O 1
ATOM 670 N N . THR A 1 84 ? 10.168 -2.965 -18.553 1.00 96.94 84 THR A N 1
ATOM 671 C CA . THR A 1 84 ? 10.598 -2.405 -19.842 1.00 96.94 84 THR A CA 1
ATOM 672 C C . THR A 1 84 ? 12.028 -1.866 -19.784 1.00 96.94 84 THR A C 1
ATOM 674 O O . THR A 1 84 ? 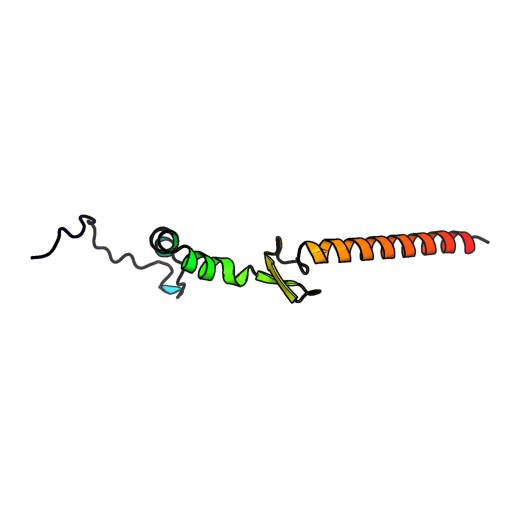12.825 -2.159 -20.676 1.00 96.94 84 THR A O 1
ATOM 677 N N . ASP A 1 85 ? 12.378 -1.129 -18.729 1.00 96.69 85 ASP A N 1
ATOM 678 C CA . ASP A 1 85 ? 13.722 -0.571 -18.550 1.00 96.69 85 ASP A CA 1
ATOM 679 C C . ASP A 1 85 ? 14.771 -1.665 -18.336 1.00 96.69 85 ASP A C 1
ATOM 681 O O . ASP A 1 85 ? 15.864 -1.601 -18.901 1.00 96.69 85 ASP A O 1
ATOM 685 N N . SER A 1 86 ? 14.435 -2.693 -17.554 1.00 96.44 86 SER A N 1
ATOM 686 C CA . SER A 1 86 ? 15.287 -3.866 -17.353 1.00 96.44 86 SER A CA 1
ATOM 687 C C . SER A 1 86 ? 15.523 -4.612 -18.668 1.00 96.44 86 SER A C 1
ATOM 689 O O . SER A 1 86 ? 16.670 -4.883 -19.023 1.00 96.44 86 SER A O 1
ATOM 691 N N . ASP A 1 87 ? 14.467 -4.856 -19.449 1.00 96.12 87 ASP A N 1
ATOM 692 C CA . ASP A 1 87 ? 14.566 -5.521 -20.749 1.00 96.12 87 ASP A CA 1
ATOM 693 C C . ASP A 1 87 ? 15.369 -4.688 -21.761 1.00 96.12 87 ASP A C 1
ATOM 695 O O . ASP A 1 87 ? 16.161 -5.237 -22.530 1.00 96.12 87 ASP A O 1
ATOM 699 N N . ARG A 1 88 ? 15.227 -3.356 -21.742 1.00 94.81 88 ARG A N 1
ATOM 700 C CA . ARG A 1 88 ? 16.043 -2.443 -22.557 1.00 94.81 88 ARG A CA 1
ATOM 701 C C . ARG A 1 88 ? 17.522 -2.539 -22.190 1.00 94.81 88 ARG A C 1
ATOM 703 O O . ARG A 1 88 ? 18.343 -2.739 -23.080 1.00 94.81 88 ARG A O 1
ATOM 710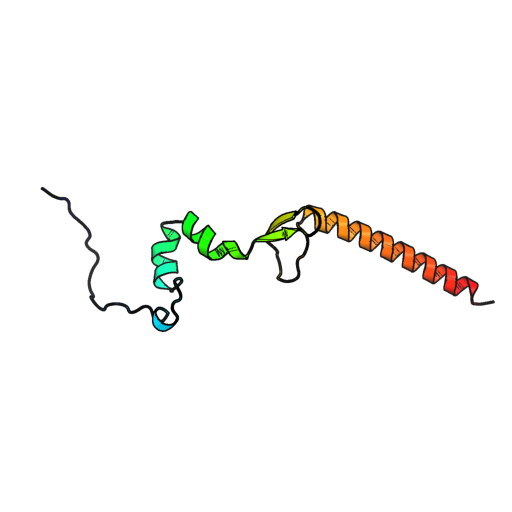 N N . LYS A 1 89 ? 17.855 -2.443 -20.899 1.00 95.00 89 LYS A N 1
ATOM 711 C CA . LYS A 1 89 ? 19.238 -2.563 -20.406 1.00 95.00 89 LYS A CA 1
ATOM 712 C C . LYS A 1 89 ? 19.849 -3.916 -20.762 1.00 95.00 89 LYS A C 1
ATOM 714 O O . LYS A 1 89 ? 20.982 -3.958 -21.224 1.00 95.00 89 LYS A O 1
ATOM 719 N N . ARG A 1 90 ? 19.084 -5.003 -20.619 1.00 93.75 90 ARG A N 1
ATOM 720 C CA . ARG A 1 90 ? 19.521 -6.358 -20.977 1.00 93.75 90 ARG A CA 1
ATOM 721 C C . ARG A 1 90 ? 19.873 -6.480 -22.461 1.00 93.75 90 ARG A C 1
ATOM 723 O O . ARG A 1 90 ? 20.930 -7.009 -22.780 1.00 93.75 90 ARG A O 1
ATOM 730 N N . ARG A 1 91 ? 19.030 -5.954 -23.358 1.00 92.19 91 ARG A N 1
ATOM 731 C CA . ARG A 1 91 ? 19.305 -5.955 -24.807 1.00 92.19 91 ARG A CA 1
ATOM 732 C C . ARG A 1 91 ? 20.566 -5.168 -25.162 1.00 92.19 91 ARG A C 1
ATOM 734 O O . ARG A 1 91 ? 21.380 -5.656 -25.936 1.00 92.19 91 ARG A O 1
ATOM 741 N N . LEU A 1 92 ? 20.741 -3.987 -24.567 1.00 91.44 92 LEU A N 1
ATOM 742 C CA . LEU A 1 92 ? 21.943 -3.172 -24.771 1.00 91.44 92 LEU A CA 1
ATOM 743 C C . LEU A 1 92 ? 23.204 -3.893 -24.282 1.00 91.44 92 LEU A C 1
ATOM 745 O O . LEU A 1 92 ? 24.207 -3.900 -24.984 1.00 91.44 92 LEU A O 1
ATOM 749 N N . ALA A 1 93 ? 23.139 -4.537 -23.114 1.00 89.50 93 ALA A N 1
ATOM 750 C CA . ALA A 1 93 ? 24.259 -5.294 -22.570 1.00 89.50 93 ALA A CA 1
ATOM 751 C C . ALA A 1 93 ? 24.630 -6.499 -23.454 1.00 89.50 93 ALA A C 1
ATOM 753 O O . ALA A 1 93 ? 25.808 -6.694 -23.726 1.00 89.50 93 ALA A O 1
ATOM 754 N N . CYS A 1 94 ? 23.655 -7.270 -23.955 1.00 83.69 94 CYS A N 1
ATOM 755 C CA . CYS A 1 94 ? 23.929 -8.364 -24.896 1.00 83.69 94 CYS A CA 1
ATOM 756 C C . CYS A 1 94 ? 24.584 -7.863 -26.193 1.00 83.69 94 CYS A C 1
ATOM 758 O O . CYS A 1 94 ? 25.615 -8.402 -26.579 1.00 83.69 94 CYS A O 1
ATOM 760 N N . GLY A 1 95 ? 24.060 -6.797 -26.810 1.00 73.06 95 GLY A N 1
ATOM 761 C CA . GLY A 1 95 ? 24.656 -6.235 -28.030 1.00 73.06 95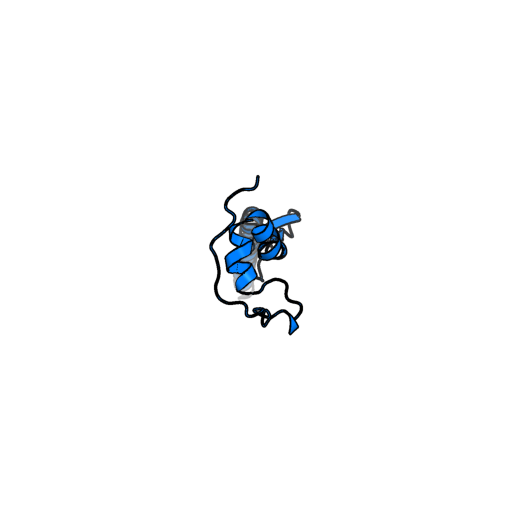 GLY A CA 1
ATOM 762 C C . GLY A 1 95 ? 26.078 -5.697 -27.814 1.00 73.06 95 GLY A C 1
ATOM 763 O O . GLY A 1 95 ? 26.944 -5.878 -28.661 1.00 73.06 95 GLY A O 1
ATOM 764 N N . GLN A 1 96 ? 26.361 -5.110 -26.646 1.00 61.84 96 GLN A N 1
ATOM 765 C CA . GLN A 1 96 ? 27.709 -4.651 -26.279 1.00 61.84 96 GLN A CA 1
ATOM 766 C C . GLN A 1 96 ? 28.708 -5.795 -26.050 1.00 61.84 96 GLN A C 1
ATOM 768 O O . GLN A 1 96 ? 29.903 -5.610 -26.278 1.00 61.84 96 GLN A O 1
ATOM 773 N N . LEU A 1 97 ? 28.251 -6.962 -25.580 1.00 60.22 97 LEU A N 1
ATOM 774 C CA . LEU A 1 97 ? 29.100 -8.151 -25.447 1.00 60.22 97 LEU A CA 1
ATOM 775 C C . LEU A 1 97 ? 29.476 -8.730 -26.817 1.00 60.22 97 LEU A C 1
ATOM 777 O O . LEU A 1 97 ? 30.583 -9.237 -26.975 1.00 60.22 97 LEU A O 1
ATOM 781 N N . GLU A 1 98 ? 28.590 -8.622 -27.808 1.00 59.16 98 GLU A N 1
ATOM 782 C CA . GLU A 1 98 ? 28.861 -9.047 -29.187 1.00 59.16 98 GLU A CA 1
ATOM 783 C C . GLU A 1 98 ? 29.871 -8.123 -29.884 1.00 59.16 98 GLU A C 1
ATOM 785 O O . GLU A 1 98 ? 30.743 -8.605 -30.600 1.00 59.16 98 GLU A O 1
ATOM 790 N N . SER A 1 99 ? 29.840 -6.812 -29.611 1.00 58.50 99 SER A N 1
ATOM 791 C CA . SER A 1 99 ? 30.776 -5.840 -30.212 1.00 58.50 99 SER A CA 1
ATOM 792 C C . SER A 1 99 ? 32.201 -5.892 -29.642 1.00 58.50 99 SER A C 1
ATOM 794 O O . SER A 1 99 ? 33.121 -5.375 -30.261 1.00 58.50 99 SER A O 1
ATOM 796 N N . LYS A 1 100 ? 32.394 -6.475 -28.451 1.00 57.53 100 LYS A N 1
ATOM 797 C CA . LYS A 1 100 ? 33.701 -6.577 -27.768 1.00 57.53 100 LYS A CA 1
ATOM 798 C C . LYS A 1 100 ? 34.477 -7.860 -28.094 1.00 57.53 100 LYS A C 1
ATOM 800 O O . LYS A 1 100 ? 35.544 -8.072 -27.531 1.00 57.53 100 LYS A O 1
ATOM 805 N N . LYS A 1 101 ? 33.930 -8.738 -28.942 1.00 58.00 101 LYS A N 1
ATOM 806 C CA . LYS A 1 101 ? 34.541 -10.023 -29.326 1.00 58.00 101 LYS A CA 1
ATOM 807 C C . LYS A 1 101 ? 35.484 -9.941 -30.540 1.00 58.00 101 LYS A C 1
ATOM 809 O O . LYS A 1 101 ? 35.890 -10.995 -31.023 1.00 58.00 101 LYS A O 1
ATOM 814 N N . HIS A 1 102 ? 35.806 -8.745 -31.032 1.00 48.47 102 HIS A N 1
ATOM 815 C CA . HIS A 1 102 ? 36.692 -8.542 -32.180 1.00 48.47 102 HIS A CA 1
ATOM 816 C C . HIS A 1 102 ? 37.989 -7.855 -31.764 1.00 48.47 102 HIS A C 1
ATOM 818 O O . HIS A 1 102 ? 37.894 -6.894 -30.967 1.00 48.47 102 HIS A O 1
#

Radius of gyration: 27.75 Å; Cα contacts (8 Å, |Δi|>4): 57; chains: 1; bounding box: 78×24×73 Å

Secondary structure (DSSP, 8-state):
-----------------TTTTTT-S--HHIIIIIGGG-HHHHHHHHHGGG-EEPTTT--EE--SSTT--S-HHHHHHHHHHHHHHHHHHHHHHHHHHHHT--